Protein AF-A0A2V9RA63-F1 (afdb_monomer)

Solvent-accessible surface area (backbone atoms only — not comparable to full-atom values): 4040 Å² total; per-residue (Å²): 133,87,75,81,77,73,80,77,72,92,72,69,61,57,70,58,48,56,51,46,52,53,52,51,52,50,54,51,51,54,51,46,52,71,76,41,75,85,58,51,71,72,54,50,50,53,54,46,54,54,62,72,25,68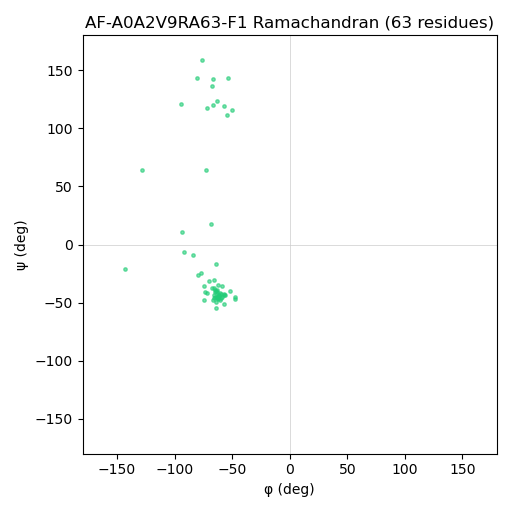,74,44,45,52,51,54,55,62,74,77,106

pLDDT: mean 87.91, std 15.15, range [47.22, 98.06]

Foldseek 3Di:
DDDDDDPPPPPDCVVVVVVVLVVLLVVLLVVLCVVPVPDDPVRSVVVSCVCPPPVNVVVVVVVVD

Mean predicted aligned error: 7.8 Å

Radius of gyration: 17.85 Å; Cα contacts (8 Å, |Δi|>4): 16; chains: 1; bounding box: 45×42×40 Å

Structure (mmCIF, N/CA/C/O backbone):
data_AF-A0A2V9RA63-F1
#
_entry.id   AF-A0A2V9RA63-F1
#
loop_
_atom_site.group_PDB
_atom_site.id
_atom_site.type_symbol
_atom_site.label_atom_id
_atom_site.label_alt_id
_atom_site.label_comp_id
_atom_site.label_asym_id
_atom_site.label_entity_id
_atom_site.label_seq_id
_atom_site.pdbx_PDB_ins_code
_atom_site.Cartn_x
_atom_site.Cartn_y
_atom_site.Cartn_z
_atom_site.occupancy
_atom_site.B_iso_or_equiv
_atom_site.auth_seq_id
_atom_site.auth_comp_id
_atom_site.auth_asym_id
_atom_site.auth_atom_id
_atom_site.pdbx_PDB_model_num
ATOM 1 N N . SER A 1 1 ? 29.367 26.403 -26.949 1.00 47.22 1 SER A N 1
ATOM 2 C CA . SER A 1 1 ? 29.249 25.017 -27.439 1.00 47.22 1 SER A CA 1
ATOM 3 C C . SER A 1 1 ? 28.357 24.242 -26.491 1.00 47.22 1 SER A C 1
ATOM 5 O O . SER A 1 1 ? 28.772 23.985 -25.370 1.00 47.22 1 SER A O 1
ATOM 7 N N . ALA A 1 2 ? 27.109 23.972 -26.879 1.00 52.38 2 ALA A N 1
ATOM 8 C CA . ALA A 1 2 ? 26.210 23.139 -26.087 1.00 52.38 2 ALA A CA 1
ATOM 9 C C . ALA A 1 2 ? 26.693 21.685 -26.186 1.00 52.38 2 ALA A C 1
ATOM 11 O O . ALA A 1 2 ? 26.783 21.143 -27.286 1.00 52.38 2 ALA A O 1
ATOM 12 N N . GLN A 1 3 ? 27.078 21.088 -25.060 1.00 57.19 3 GLN A N 1
ATOM 13 C CA . GLN A 1 3 ? 27.385 19.661 -25.007 1.00 57.19 3 GLN A CA 1
ATOM 14 C C . GLN A 1 3 ? 26.085 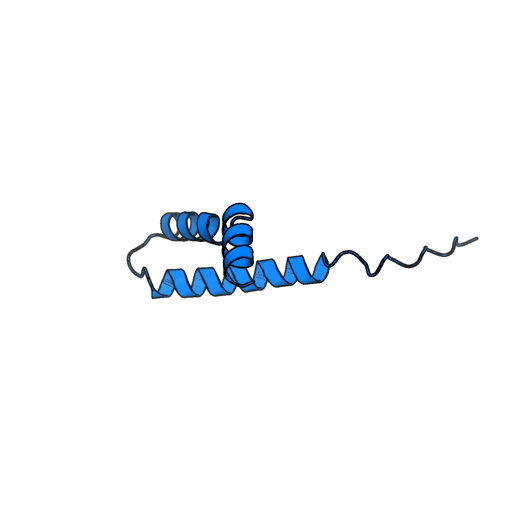18.869 -25.236 1.00 57.19 3 GLN A C 1
ATOM 16 O O . GLN A 1 3 ? 25.053 19.244 -24.669 1.00 57.19 3 GLN A O 1
ATOM 21 N N . PRO A 1 4 ? 26.095 17.802 -26.053 1.00 60.03 4 PRO A N 1
ATOM 22 C CA . PRO A 1 4 ? 24.927 16.951 -26.225 1.00 60.03 4 PRO A CA 1
ATOM 23 C C . PRO A 1 4 ? 24.647 16.234 -24.902 1.00 60.03 4 PRO A C 1
ATOM 25 O O . PRO A 1 4 ? 25.502 15.522 -24.376 1.00 60.03 4 PRO A O 1
ATOM 28 N N . GLN A 1 5 ? 23.457 16.454 -24.343 1.00 59.31 5 GLN A N 1
ATOM 29 C CA . GLN A 1 5 ? 23.012 15.722 -23.164 1.00 59.31 5 GLN A CA 1
ATOM 30 C C . GLN A 1 5 ? 22.904 14.239 -23.532 1.00 59.31 5 GLN A C 1
ATOM 32 O O . GLN A 1 5 ? 22.231 13.887 -24.502 1.00 59.31 5 GLN A O 1
ATOM 37 N N . ALA A 1 6 ? 23.609 13.383 -22.791 1.00 59.38 6 ALA A N 1
ATOM 38 C CA . ALA A 1 6 ? 23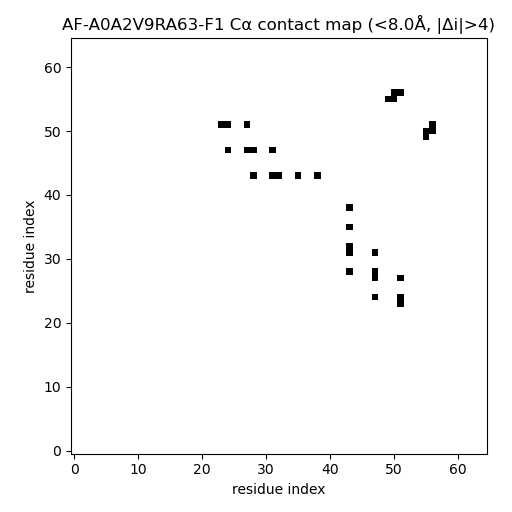.546 11.937 -22.961 1.00 59.38 6 ALA A CA 1
ATOM 39 C C . ALA A 1 6 ? 22.081 11.457 -22.888 1.00 59.38 6 ALA A C 1
ATOM 41 O O . ALA A 1 6 ? 21.307 12.014 -22.102 1.00 59.38 6 ALA A O 1
ATOM 42 N N . PRO A 1 7 ? 21.676 10.444 -23.677 1.00 53.59 7 PRO A N 1
ATOM 43 C CA . PRO A 1 7 ? 20.321 9.916 -23.616 1.00 53.59 7 PRO A CA 1
ATOM 44 C C . PRO A 1 7 ? 20.035 9.464 -22.181 1.00 53.59 7 PRO A C 1
ATOM 46 O O . PRO A 1 7 ? 20.736 8.606 -21.641 1.00 53.59 7 PRO A O 1
ATOM 49 N N . ARG A 1 8 ? 19.025 10.080 -21.551 1.00 60.50 8 ARG A N 1
ATOM 50 C CA . ARG A 1 8 ? 18.487 9.669 -20.250 1.00 60.50 8 ARG A CA 1
ATOM 51 C C . ARG A 1 8 ? 18.214 8.169 -20.353 1.00 60.50 8 ARG A C 1
ATOM 53 O O . ARG A 1 8 ? 17.434 7.760 -21.210 1.00 60.50 8 ARG A O 1
ATOM 60 N N . ARG A 1 9 ? 18.920 7.352 -19.566 1.00 57.72 9 ARG A N 1
ATOM 61 C CA . ARG A 1 9 ? 18.750 5.897 -19.586 1.00 57.72 9 ARG A CA 1
ATOM 62 C C . ARG A 1 9 ? 17.272 5.592 -19.342 1.00 57.72 9 ARG A C 1
ATOM 64 O O . ARG A 1 9 ? 16.767 5.828 -18.252 1.00 57.72 9 ARG A O 1
ATOM 71 N N . VAL A 1 10 ? 16.595 5.081 -20.366 1.00 56.09 10 VAL A N 1
ATOM 72 C CA . VAL A 1 10 ? 15.263 4.465 -20.290 1.00 56.09 10 VAL A CA 1
ATOM 73 C C . VAL A 1 10 ? 15.441 3.099 -19.614 1.00 56.09 10 VAL A C 1
ATOM 75 O O . VAL A 1 10 ? 15.366 2.065 -20.266 1.00 56.09 10 VAL A O 1
ATOM 78 N N . GLY A 1 11 ? 15.868 3.102 -18.351 1.00 58.41 11 GLY A N 1
ATOM 79 C CA . GLY A 1 11 ? 16.347 1.902 -17.660 1.00 58.41 11 GLY A CA 1
ATOM 80 C C . GLY A 1 11 ? 15.980 1.823 -16.184 1.00 58.41 11 GLY A C 1
ATOM 81 O O . GLY A 1 11 ? 15.933 0.717 -15.663 1.00 58.41 11 GLY A O 1
ATOM 82 N N . ASP A 1 12 ? 15.663 2.946 -15.539 1.00 67.50 12 ASP A N 1
ATOM 83 C CA . ASP A 1 12 ? 15.007 2.916 -14.236 1.00 67.50 12 ASP A CA 1
ATOM 84 C C . ASP A 1 12 ? 13.505 3.033 -14.455 1.00 67.50 12 ASP A C 1
ATOM 86 O O . ASP A 1 12 ? 13.011 4.021 -15.003 1.00 67.50 12 ASP A O 1
ATOM 90 N N . ASN A 1 13 ? 12.765 2.026 -14.001 1.00 87.62 13 ASN A N 1
ATOM 91 C CA . ASN A 1 13 ? 11.306 2.057 -13.949 1.00 87.62 13 ASN A CA 1
ATOM 92 C C . ASN A 1 13 ? 10.791 3.070 -12.907 1.00 87.62 13 ASN A C 1
ATOM 94 O O . ASN A 1 13 ? 9.627 3.006 -12.550 1.00 87.62 13 ASN A O 1
ATOM 98 N N . GLU A 1 14 ? 11.606 4.025 -12.455 1.00 91.25 14 GLU A N 1
ATOM 99 C CA . GLU A 1 14 ? 11.318 5.003 -11.399 1.00 91.25 14 GLU A CA 1
ATOM 100 C C . GLU A 1 14 ? 10.000 5.759 -11.638 1.00 91.25 14 GLU A C 1
ATOM 102 O O . GLU A 1 14 ? 9.209 5.950 -10.721 1.00 91.25 14 GLU A O 1
ATOM 107 N N . GLN A 1 15 ? 9.696 6.139 -12.887 1.00 91.69 15 GLN A N 1
ATOM 108 C CA . GLN A 1 15 ? 8.410 6.777 -13.206 1.00 91.69 15 GLN A CA 1
ATOM 109 C C . GLN A 1 15 ? 7.219 5.824 -13.048 1.00 91.69 15 GLN A C 1
ATOM 111 O O . GLN A 1 15 ? 6.140 6.242 -12.624 1.00 91.69 15 GLN A O 1
ATOM 116 N N . LEU A 1 16 ? 7.403 4.556 -13.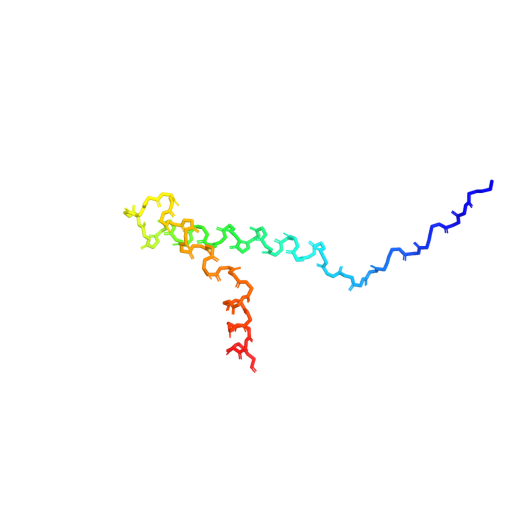415 1.00 93.06 16 LEU A N 1
ATOM 117 C CA . LEU A 1 16 ? 6.381 3.523 -13.273 1.00 93.06 16 LEU A CA 1
ATOM 118 C C . LEU A 1 16 ? 6.230 3.091 -11.813 1.00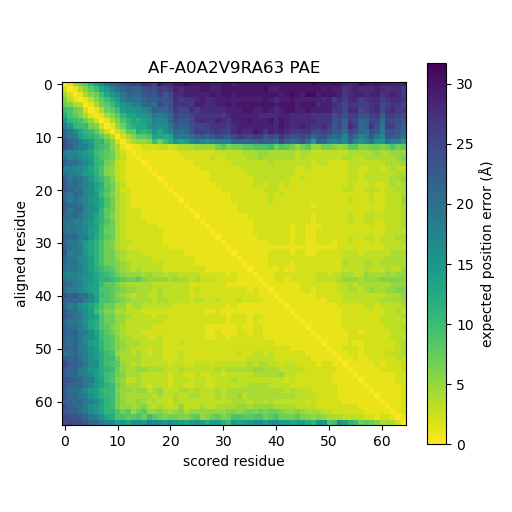 93.06 16 LEU A C 1
ATOM 120 O O . LEU A 1 16 ? 5.112 2.833 -11.390 1.00 93.06 16 LEU A O 1
ATOM 124 N N . GLU A 1 17 ? 7.319 3.057 -11.051 1.00 92.94 17 GLU A N 1
ATOM 125 C CA . GLU A 1 17 ? 7.341 2.806 -9.611 1.00 92.94 17 GLU A CA 1
ATOM 126 C C . GLU A 1 17 ? 6.606 3.919 -8.867 1.00 92.94 17 GLU A C 1
ATOM 128 O O . GLU A 1 17 ? 5.664 3.639 -8.137 1.00 92.94 17 GLU A O 1
ATOM 133 N N . PHE A 1 18 ? 6.919 5.185 -9.160 1.00 92.88 18 PHE A N 1
ATOM 134 C CA . PHE A 1 18 ? 6.203 6.330 -8.599 1.00 92.88 18 PHE A CA 1
ATOM 135 C C . PHE A 1 18 ? 4.692 6.270 -8.879 1.00 92.88 18 PHE A C 1
ATOM 137 O O . PHE A 1 18 ? 3.869 6.518 -7.994 1.00 92.88 18 PHE A O 1
ATOM 144 N N . LEU A 1 19 ? 4.309 5.920 -10.112 1.00 96.31 19 LEU A N 1
ATOM 145 C CA . LEU A 1 19 ? 2.905 5.724 -10.468 1.00 96.31 19 LEU A CA 1
ATOM 146 C C . LEU A 1 19 ? 2.295 4.522 -9.729 1.00 96.31 19 LEU A C 1
ATOM 148 O O . LEU A 1 19 ? 1.171 4.611 -9.233 1.00 96.31 19 LEU A O 1
ATOM 152 N N . GLY A 1 20 ? 3.027 3.412 -9.658 1.00 95.06 20 GLY A N 1
ATOM 153 C CA . GLY A 1 20 ? 2.625 2.180 -8.990 1.00 95.06 20 GLY A CA 1
ATOM 154 C C . GLY A 1 20 ? 2.360 2.393 -7.505 1.00 95.06 20 GLY A C 1
ATOM 155 O O . GLY A 1 20 ? 1.302 1.995 -7.022 1.00 95.06 20 GLY A O 1
ATOM 156 N N . ASP A 1 21 ? 3.245 3.104 -6.811 1.00 94.75 21 ASP A N 1
ATOM 157 C CA . ASP A 1 21 ? 3.104 3.459 -5.399 1.00 94.75 21 ASP A CA 1
ATOM 158 C C . ASP A 1 21 ? 1.867 4.320 -5.145 1.00 94.75 21 ASP A C 1
ATOM 160 O O . ASP A 1 21 ? 1.107 4.071 -4.204 1.00 94.75 21 ASP A O 1
ATOM 164 N N . ALA A 1 22 ? 1.609 5.308 -6.009 1.00 96.31 22 ALA A N 1
ATOM 165 C CA . ALA A 1 22 ? 0.421 6.148 -5.898 1.00 96.31 22 ALA A CA 1
ATOM 166 C C . ALA A 1 22 ? -0.873 5.333 -6.079 1.00 96.31 22 ALA A C 1
ATOM 168 O O . ALA A 1 22 ? -1.815 5.465 -5.291 1.00 96.31 22 ALA A O 1
ATOM 169 N N . VAL A 1 23 ? -0.914 4.459 -7.090 1.00 97.19 23 VAL A N 1
ATOM 170 C CA . VAL A 1 23 ? -2.069 3.590 -7.363 1.00 97.19 23 VAL A CA 1
ATOM 171 C C . VAL A 1 23 ? -2.273 2.579 -6.233 1.00 97.19 23 VAL A C 1
ATOM 173 O O . VAL A 1 23 ? -3.392 2.434 -5.738 1.00 97.19 23 VAL A O 1
ATOM 176 N N . LEU A 1 24 ? -1.208 1.917 -5.777 1.00 96.00 24 LEU A N 1
ATOM 177 C CA . LEU A 1 24 ? -1.254 0.957 -4.677 1.00 96.00 24 LEU A CA 1
ATOM 178 C C . LEU A 1 24 ? -1.713 1.631 -3.379 1.00 96.00 24 LEU A C 1
ATOM 180 O O . LEU A 1 24 ? -2.589 1.111 -2.685 1.00 96.00 24 LEU A O 1
ATOM 184 N N . GLY A 1 25 ? -1.191 2.820 -3.074 1.00 95.44 25 GLY A N 1
ATOM 185 C CA . GLY A 1 25 ? -1.613 3.622 -1.929 1.00 95.44 25 GLY A CA 1
ATOM 186 C C . GLY A 1 25 ? -3.100 3.982 -1.980 1.00 95.44 25 GLY A C 1
ATOM 187 O O . GLY A 1 25 ? -3.793 3.869 -0.966 1.00 95.44 25 GLY A O 1
ATOM 188 N N . MET A 1 26 ? -3.617 4.357 -3.153 1.00 96.81 26 MET A N 1
ATOM 189 C CA . MET A 1 26 ? -5.040 4.650 -3.349 1.00 96.81 26 MET A CA 1
ATOM 190 C C . MET A 1 26 ? -5.909 3.408 -3.123 1.00 96.81 26 MET A C 1
ATOM 192 O O . MET A 1 26 ? -6.820 3.445 -2.295 1.00 96.81 26 MET A O 1
ATOM 196 N N . VAL A 1 27 ? -5.618 2.307 -3.822 1.00 97.62 27 VAL A N 1
ATOM 197 C CA . VAL A 1 27 ? -6.427 1.080 -3.761 1.00 97.62 27 VAL A CA 1
ATOM 198 C C . VAL A 1 27 ? -6.429 0.500 -2.349 1.00 97.62 27 VAL A C 1
ATOM 200 O O . VAL A 1 27 ? -7.493 0.211 -1.806 1.00 97.62 27 VAL A O 1
ATOM 203 N N . THR A 1 28 ? -5.264 0.406 -1.702 1.00 96.81 28 THR A N 1
ATOM 204 C CA . THR A 1 28 ? -5.183 -0.089 -0.318 1.00 96.81 28 THR A CA 1
ATOM 205 C C . THR A 1 28 ? -5.928 0.811 0.663 1.00 96.81 28 THR A C 1
ATOM 207 O O . THR A 1 28 ? -6.616 0.307 1.546 1.00 96.81 28 THR A O 1
ATOM 210 N N . THR A 1 29 ? -5.858 2.136 0.505 1.00 96.81 29 THR A N 1
ATOM 211 C CA . THR A 1 29 ? -6.621 3.067 1.354 1.00 96.81 29 THR A CA 1
ATOM 212 C C . THR A 1 29 ? -8.127 2.867 1.184 1.00 96.81 29 THR A C 1
ATOM 214 O O . THR A 1 29 ? -8.845 2.796 2.181 1.00 96.81 29 THR A O 1
ATOM 217 N N . GLN A 1 30 ? -8.602 2.742 -0.058 1.00 97.69 30 GLN A N 1
ATOM 218 C CA . GLN A 1 30 ? -10.014 2.506 -0.354 1.00 97.69 30 GLN A CA 1
ATOM 219 C C . GLN A 1 30 ? -10.507 1.194 0.272 1.00 97.69 30 GLN A C 1
ATOM 221 O O . GLN A 1 30 ? -11.534 1.190 0.951 1.00 97.69 30 GLN A O 1
ATOM 226 N N . GLU A 1 31 ? -9.761 0.103 0.094 1.00 98.00 31 GLU A N 1
ATOM 227 C CA . GLU A 1 31 ? -10.112 -1.206 0.652 1.00 98.00 31 GLU A CA 1
ATOM 228 C C . GLU A 1 31 ? -10.147 -1.191 2.182 1.00 98.00 31 GLU A C 1
ATOM 230 O O . GLU A 1 31 ? -11.084 -1.707 2.793 1.00 98.00 31 GLU A O 1
ATOM 235 N N . LEU A 1 32 ? -9.167 -0.555 2.829 1.00 98.06 32 LEU A N 1
ATOM 236 C CA . LEU A 1 32 ? -9.141 -0.454 4.288 1.00 98.06 32 LEU A CA 1
ATOM 237 C C . LEU A 1 32 ? -10.318 0.361 4.830 1.00 98.06 32 LEU A C 1
ATOM 239 O O . LEU A 1 32 ? -10.898 -0.022 5.845 1.00 98.06 32 LEU A O 1
ATOM 243 N N . PHE A 1 33 ? -10.700 1.440 4.145 1.00 96.88 33 PHE A N 1
ATOM 244 C CA . PHE A 1 33 ? -11.848 2.256 4.535 1.00 96.88 33 PHE A CA 1
ATOM 245 C C . PHE A 1 33 ? -13.163 1.465 4.478 1.00 96.88 33 PHE A C 1
ATOM 247 O O . PHE A 1 33 ? -13.991 1.569 5.381 1.00 96.88 33 PHE A O 1
ATOM 254 N N . GLN A 1 34 ? -13.342 0.635 3.445 1.00 97.56 34 GLN A N 1
ATOM 255 C CA . GLN A 1 34 ? -14.536 -0.201 3.299 1.00 97.56 34 GLN A CA 1
ATOM 256 C C . GLN A 1 34 ? -14.548 -1.378 4.279 1.00 97.56 34 GLN A C 1
ATOM 258 O O . GLN A 1 34 ? -15.586 -1.705 4.854 1.00 97.56 34 GLN A O 1
ATOM 263 N N . ARG A 1 35 ? -13.394 -2.019 4.484 1.00 98.00 35 ARG A N 1
ATOM 264 C CA . ARG A 1 35 ? -13.278 -3.239 5.290 1.00 98.00 35 ARG A CA 1
ATOM 265 C C . ARG A 1 35 ? -13.255 -2.972 6.795 1.00 98.00 35 ARG A C 1
ATOM 267 O O . ARG A 1 35 ? -13.663 -3.840 7.564 1.00 98.00 35 ARG A O 1
ATOM 274 N N . PHE A 1 36 ? -12.813 -1.785 7.215 1.00 97.56 36 PHE A N 1
ATOM 275 C CA . PHE A 1 36 ? -12.687 -1.398 8.622 1.00 97.56 36 PHE A CA 1
ATOM 276 C C . PHE A 1 36 ? -13.380 -0.055 8.922 1.00 97.56 36 PHE A C 1
ATOM 278 O O . PHE A 1 36 ? -12.724 0.896 9.348 1.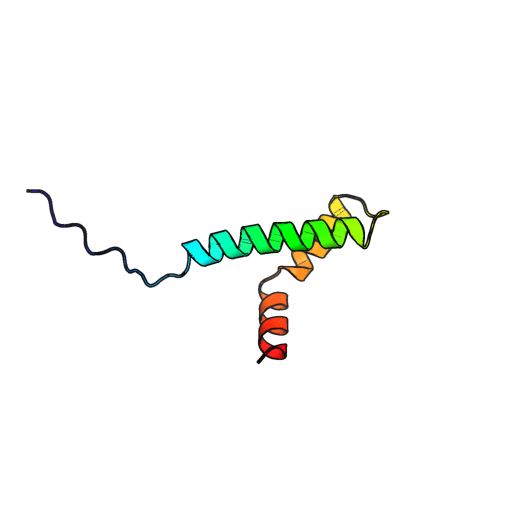00 97.56 36 PHE A O 1
ATOM 285 N N . PRO A 1 37 ? -14.717 0.043 8.777 1.00 95.94 37 PRO A N 1
ATOM 286 C CA . PRO A 1 37 ? -15.442 1.314 8.901 1.00 95.94 37 PRO A CA 1
ATOM 287 C C . PRO A 1 37 ? -15.386 1.945 10.304 1.00 95.94 37 PRO A C 1
ATOM 289 O O . PRO A 1 37 ? -15.703 3.119 10.466 1.00 95.94 37 PRO A O 1
ATOM 292 N N . GLY A 1 38 ? -15.008 1.178 11.333 1.00 97.38 38 GLY A N 1
ATOM 293 C CA . GLY A 1 38 ? -14.865 1.666 12.709 1.00 97.38 38 GLY A CA 1
ATOM 294 C C . GLY A 1 38 ? -13.463 2.156 13.080 1.00 97.38 38 GLY A C 1
ATOM 295 O O . GLY A 1 38 ? -13.279 2.654 14.189 1.00 97.38 38 GLY A O 1
ATOM 296 N N . PHE A 1 39 ? -12.470 1.989 12.203 1.00 97.94 39 PHE A N 1
ATOM 297 C CA . PHE A 1 39 ? -11.091 2.374 12.500 1.00 97.94 39 PHE A CA 1
ATOM 298 C C . PHE A 1 39 ? -10.895 3.875 12.308 1.00 97.94 39 PHE A C 1
ATOM 300 O O . PHE A 1 39 ? -11.427 4.490 11.383 1.00 97.94 39 PHE A O 1
ATOM 307 N N . ARG A 1 40 ? -10.073 4.473 13.168 1.00 97.69 40 ARG A N 1
ATOM 308 C CA . ARG A 1 40 ? -9.623 5.858 13.008 1.00 97.69 40 ARG A CA 1
ATOM 309 C C . ARG A 1 40 ? -8.547 5.939 11.931 1.00 97.69 40 ARG A C 1
ATOM 311 O O . ARG A 1 40 ? -7.828 4.976 11.671 1.00 97.69 40 ARG A O 1
ATOM 318 N N . GLU A 1 41 ? -8.352 7.13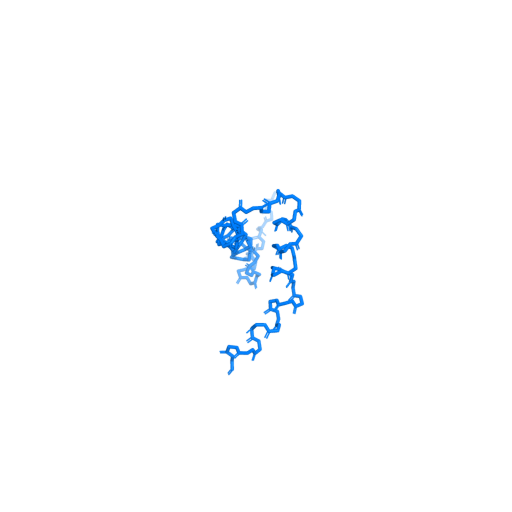3 11.379 1.00 96.06 41 GLU A N 1
ATOM 319 C CA . GLU A 1 41 ? -7.325 7.418 10.365 1.00 96.06 41 GLU A CA 1
ATOM 320 C C . GLU A 1 41 ? -5.934 6.871 10.740 1.00 96.06 41 GLU A C 1
ATOM 322 O O . GLU A 1 41 ? -5.272 6.231 9.924 1.00 96.06 41 GLU A O 1
ATOM 327 N N . GLY A 1 42 ? -5.496 7.067 11.988 1.00 97.25 42 GLY A N 1
ATOM 328 C CA . GLY A 1 42 ? -4.195 6.579 12.450 1.00 97.25 42 GLY A CA 1
ATOM 329 C C . GLY A 1 42 ? -4.089 5.050 12.496 1.00 97.25 42 GLY A C 1
ATOM 330 O O . GLY A 1 42 ? -3.006 4.506 12.293 1.00 97.25 42 GLY A O 1
ATOM 331 N N . GLU A 1 43 ? -5.193 4.343 12.733 1.00 97.94 43 GLU A N 1
ATOM 332 C CA . GLU A 1 43 ? -5.235 2.877 12.703 1.00 97.94 43 GLU A CA 1
ATOM 333 C C . GLU A 1 43 ? -5.181 2.379 11.258 1.00 97.94 43 GLU A C 1
ATOM 335 O O . GLU A 1 43 ? -4.334 1.548 10.928 1.00 97.94 43 GLU A O 1
ATOM 340 N N . LEU A 1 44 ? -5.997 2.967 10.376 1.00 97.62 44 LEU A N 1
ATOM 341 C CA . LEU A 1 44 ? -5.977 2.691 8.937 1.00 97.62 44 LEU A CA 1
ATOM 342 C C . LEU A 1 44 ? -4.587 2.950 8.337 1.00 97.62 44 LEU A C 1
ATOM 344 O O . LEU A 1 44 ? -4.072 2.126 7.586 1.00 97.62 44 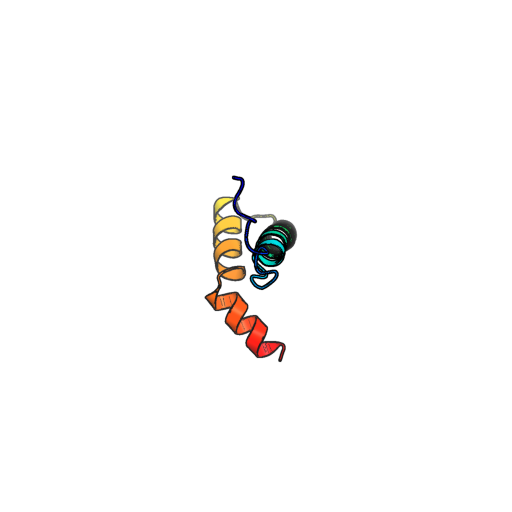LEU A O 1
ATOM 348 N N . SER A 1 45 ? -3.937 4.049 8.726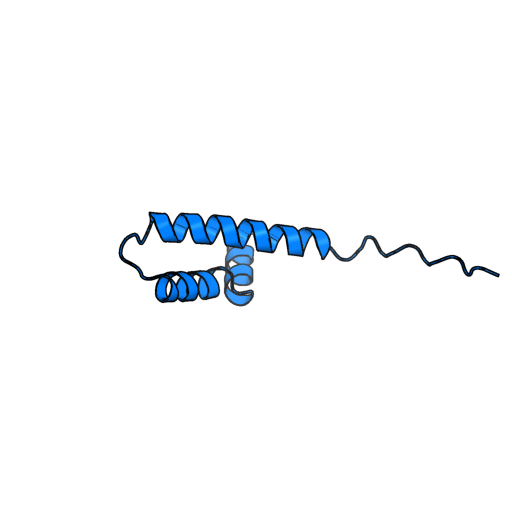 1.00 96.00 45 SER A N 1
ATOM 349 C CA . SER A 1 45 ? -2.596 4.407 8.254 1.00 96.00 45 SER A CA 1
ATOM 350 C C . SER A 1 45 ? -1.533 3.398 8.687 1.00 96.00 45 SER A C 1
ATOM 352 O O . SER A 1 45 ? -0.667 3.054 7.884 1.00 96.00 45 SER A O 1
ATOM 354 N N . LYS A 1 46 ? -1.609 2.881 9.923 1.00 97.31 46 LYS A N 1
ATOM 355 C CA . LYS A 1 46 ? -0.694 1.833 10.410 1.00 97.31 46 LYS A CA 1
ATOM 356 C C . LYS A 1 46 ? -0.872 0.528 9.641 1.00 97.31 46 LYS A C 1
ATOM 358 O O . LYS A 1 46 ? 0.120 -0.074 9.237 1.00 97.31 46 LYS A O 1
ATOM 363 N N . VAL A 1 47 ? -2.119 0.111 9.415 1.00 96.81 47 VAL A N 1
ATOM 364 C CA . VAL A 1 47 ? -2.413 -1.099 8.636 1.00 96.81 47 VAL A CA 1
ATOM 365 C C . VAL A 1 47 ? -1.925 -0.933 7.198 1.00 96.81 47 VAL A C 1
ATOM 367 O O . VAL A 1 47 ? -1.224 -1.806 6.691 1.00 96.81 47 VAL A O 1
ATOM 370 N N . ARG A 1 48 ? -2.209 0.211 6.562 1.00 96.69 48 ARG A N 1
ATOM 371 C CA . ARG A 1 48 ? -1.738 0.511 5.206 1.00 96.69 48 ARG A CA 1
ATOM 372 C C . ARG A 1 48 ? -0.220 0.441 5.110 1.00 96.69 48 ARG A C 1
ATOM 374 O O . ARG A 1 48 ? 0.281 -0.267 4.250 1.00 96.69 48 ARG A O 1
ATOM 381 N N . ALA A 1 49 ? 0.497 1.128 6.002 1.00 96.00 49 ALA A N 1
ATOM 382 C CA . ALA A 1 49 ? 1.959 1.156 6.001 1.00 96.00 49 ALA A CA 1
ATOM 383 C C . ALA A 1 49 ? 2.572 -0.245 6.137 1.00 96.00 49 ALA A C 1
ATOM 385 O O . ALA A 1 49 ? 3.583 -0.533 5.508 1.00 96.00 49 ALA A O 1
ATOM 386 N N . HIS A 1 50 ? 1.945 -1.128 6.920 1.00 95.50 50 HIS A N 1
ATOM 387 C CA . HIS A 1 50 ? 2.367 -2.522 7.004 1.00 95.50 50 HIS A CA 1
ATOM 388 C C . HIS A 1 50 ? 2.136 -3.274 5.680 1.00 95.50 50 HIS A C 1
ATOM 390 O O . HIS A 1 50 ? 3.045 -3.950 5.201 1.00 95.50 50 HIS A O 1
ATOM 396 N N . LEU A 1 51 ? 0.947 -3.139 5.078 1.00 93.88 51 LEU A N 1
ATOM 397 C CA . LEU A 1 51 ? 0.568 -3.831 3.837 1.00 93.88 51 LEU A CA 1
ATOM 398 C C . LEU A 1 51 ? 1.405 -3.412 2.625 1.00 93.88 51 LEU A C 1
ATOM 400 O O . LEU A 1 51 ? 1.785 -4.261 1.830 1.00 93.88 51 LEU A O 1
ATOM 404 N N . VAL A 1 52 ? 1.705 -2.121 2.480 1.00 94.50 52 VAL A N 1
ATOM 405 C CA . VAL A 1 52 ? 2.480 -1.603 1.336 1.00 94.50 52 VAL A CA 1
ATOM 406 C C . VAL A 1 52 ? 3.976 -1.500 1.632 1.00 94.50 52 VAL A C 1
ATOM 408 O O . VAL A 1 52 ? 4.716 -0.884 0.875 1.00 94.50 52 VAL A O 1
ATOM 411 N N . SER A 1 53 ? 4.441 -2.074 2.744 1.00 94.69 53 SER A N 1
ATOM 412 C CA . SER A 1 53 ? 5.872 -2.102 3.045 1.00 94.69 53 SER A CA 1
ATOM 413 C C . SER A 1 53 ? 6.615 -2.984 2.045 1.00 94.69 53 SER A C 1
ATOM 415 O O . SER A 1 53 ? 6.134 -4.058 1.689 1.00 94.69 53 SER A O 1
ATOM 417 N N . GLU A 1 54 ? 7.827 -2.576 1.662 1.00 91.69 54 GLU A N 1
ATOM 418 C CA . GLU A 1 54 ? 8.707 -3.338 0.764 1.00 91.69 54 GLU A CA 1
ATOM 419 C C . GLU A 1 54 ? 8.803 -4.814 1.179 1.00 91.69 54 GLU A C 1
ATOM 421 O O . GLU A 1 54 ? 8.590 -5.716 0.374 1.00 91.69 54 GLU A O 1
ATOM 426 N N . ARG A 1 55 ? 9.021 -5.072 2.474 1.00 93.69 55 ARG A N 1
ATOM 427 C CA . ARG A 1 55 ? 9.089 -6.430 3.025 1.00 93.69 55 ARG A CA 1
ATOM 428 C C . ARG A 1 55 ? 7.819 -7.241 2.757 1.00 93.69 55 ARG A C 1
ATOM 430 O O . ARG A 1 55 ? 7.917 -8.427 2.451 1.00 93.69 55 ARG A O 1
ATOM 437 N N . HIS A 1 56 ? 6.643 -6.636 2.925 1.00 92.44 56 HIS A N 1
ATOM 438 C CA . HIS A 1 56 ? 5.375 -7.320 2.681 1.00 92.44 56 HIS A CA 1
ATOM 439 C C . HIS A 1 56 ? 5.147 -7.541 1.183 1.00 92.44 56 HIS A C 1
ATOM 441 O O . HIS A 1 56 ? 4.758 -8.633 0.782 1.00 92.44 56 HIS A O 1
ATOM 447 N N . LEU A 1 57 ? 5.463 -6.548 0.351 1.00 93.25 57 LEU A N 1
ATOM 448 C CA . LEU A 1 57 ? 5.316 -6.645 -1.101 1.00 93.25 57 LEU A CA 1
ATOM 449 C C . LEU A 1 57 ? 6.260 -7.683 -1.719 1.00 93.25 57 LEU A C 1
ATOM 451 O O . LEU A 1 57 ? 5.832 -8.427 -2.596 1.00 93.25 57 LEU A O 1
ATOM 455 N N . ILE A 1 58 ? 7.496 -7.808 -1.224 1.00 94.00 58 ILE A N 1
ATOM 456 C CA . ILE A 1 58 ? 8.418 -8.884 -1.624 1.00 94.00 58 ILE A CA 1
ATOM 457 C C . ILE A 1 58 ? 7.804 -10.252 -1.328 1.00 94.00 58 ILE A C 1
ATOM 459 O O . ILE A 1 58 ? 7.853 -11.143 -2.172 1.00 94.00 58 ILE A O 1
ATOM 463 N N . HIS A 1 59 ? 7.220 -10.423 -0.141 1.00 94.31 59 HIS A N 1
ATOM 464 C CA . HIS A 1 59 ? 6.596 -11.686 0.235 1.00 94.31 59 HIS A CA 1
ATOM 465 C C . HIS A 1 59 ? 5.420 -12.033 -0.688 1.00 94.31 59 HIS A C 1
ATOM 467 O O . HIS A 1 59 ? 5.382 -13.134 -1.225 1.00 94.31 59 HIS A O 1
ATOM 473 N N . VAL A 1 60 ? 4.524 -11.078 -0.953 1.00 92.62 60 VAL A N 1
ATOM 474 C CA . VAL A 1 60 ? 3.404 -11.269 -1.891 1.00 92.62 60 VAL A CA 1
ATOM 475 C C . VAL A 1 60 ? 3.906 -11.585 -3.304 1.00 92.62 60 VAL A C 1
ATOM 477 O O . VAL A 1 60 ? 3.380 -12.480 -3.958 1.00 92.62 60 VAL A O 1
ATOM 480 N N . ALA A 1 61 ? 4.949 -10.899 -3.779 1.00 92.44 61 ALA A N 1
ATOM 481 C CA . ALA A 1 61 ? 5.534 -11.160 -5.093 1.00 92.44 61 ALA A CA 1
ATOM 482 C C . ALA A 1 61 ? 6.111 -12.581 -5.209 1.00 92.44 61 ALA A C 1
ATOM 484 O O . ALA A 1 61 ? 6.027 -13.184 -6.274 1.00 92.44 61 ALA A O 1
ATOM 485 N N . GLN A 1 62 ? 6.668 -13.124 -4.123 1.00 94.88 62 GLN A N 1
ATOM 486 C CA . GLN A 1 62 ? 7.150 -14.507 -4.071 1.00 94.88 62 GLN A CA 1
ATOM 487 C C . GLN A 1 62 ? 6.014 -15.535 -4.090 1.00 94.88 62 GLN A C 1
ATOM 489 O O . GLN A 1 62 ? 6.218 -16.625 -4.605 1.00 94.88 62 GLN A O 1
ATOM 494 N N . GLU A 1 63 ? 4.841 -15.213 -3.540 1.00 95.38 63 GLU A N 1
ATOM 495 C CA . GLU A 1 63 ? 3.675 -16.110 -3.558 1.00 95.38 63 GLU A CA 1
ATOM 496 C C . GLU A 1 63 ? 2.953 -16.142 -4.913 1.00 95.38 63 GLU A C 1
ATOM 498 O O . GLU A 1 63 ? 2.265 -17.113 -5.224 1.00 95.38 63 GLU A O 1
ATOM 503 N N . LEU A 1 64 ? 3.083 -15.081 -5.715 1.00 90.06 64 LEU A N 1
ATOM 504 C CA . LEU A 1 64 ? 2.440 -14.958 -7.028 1.00 90.06 64 LEU A CA 1
ATOM 505 C C . LEU A 1 64 ? 3.220 -15.623 -8.174 1.00 90.06 64 LEU A C 1
ATOM 507 O O . LEU A 1 64 ? 2.701 -15.681 -9.291 1.00 90.06 64 LEU A O 1
ATOM 511 N N . ASN A 1 65 ? 4.449 -16.072 -7.917 1.00 68.56 65 ASN A N 1
ATOM 512 C CA . ASN A 1 65 ? 5.398 -16.582 -8.910 1.00 68.56 65 ASN A CA 1
ATOM 513 C C . ASN A 1 65 ? 5.581 -18.100 -8.781 1.00 68.56 65 ASN A C 1
ATOM 515 O O . ASN A 1 65 ? 5.802 -18.751 -9.825 1.00 68.56 65 ASN A O 1
#

Secondary structure (DSSP, 8-state):
-PPPPPP--TT-THHHHHHHHHHHHHHHHHHHHHH-TT--HHHHHHHHHHHTSHHHHHHHHHH--

Nearest PDB structures (foldseek):
  3rv1-assembly1_A  TM=9.445E-01  e=2.268E-02  Vanderwaltozyma polyspora DSM 70294
  3rv1-assembly1_B  TM=9.405E-01  e=2.424E-02  Vanderwaltozyma polyspora DSM 70294
  3rv0-assembly2_C  TM=9.470E-01  e=3.378E-02  Vanderwaltozyma polyspora DSM 70294
  3rv0-assembly1_A  TM=8.317E-01  e=2.268E-02  Vanderwaltozyma polyspora DSM 70294
  3rv0-assembly2_D  TM=8.841E-01  e=3.610E-02  Vanderwaltozyma polyspora DSM 70294

Sequence (65 aa):
SAQPQAPRRVGDNEQLEFLGDAVLGMVTTQELFQRFPGFREGELSKVRAHLVSERHLIHVAQELN